Protein AF-A0A961UR33-F1 (afdb_monomer_lite)

Structure (mmCIF, N/CA/C/O backbone):
data_AF-A0A961UR33-F1
#
_entry.id   AF-A0A961UR33-F1
#
loop_
_atom_site.group_PDB
_atom_site.id
_atom_site.type_symbol
_atom_site.label_atom_id
_atom_site.label_alt_id
_atom_site.label_comp_id
_atom_site.label_asym_id
_atom_site.label_entity_id
_atom_site.label_seq_id
_atom_site.pdbx_PDB_ins_code
_atom_site.Cartn_x
_atom_site.Cartn_y
_atom_site.Cartn_z
_atom_site.occupancy
_atom_site.B_iso_or_equiv
_atom_site.auth_seq_id
_atom_site.auth_comp_id
_atom_site.auth_asym_id
_atom_site.auth_atom_id
_atom_site.pdbx_PDB_model_num
ATOM 1 N N . MET A 1 1 ? -24.511 17.067 -15.836 1.00 38.81 1 MET A N 1
ATOM 2 C CA . MET A 1 1 ? -23.227 17.159 -15.102 1.00 38.81 1 MET A CA 1
ATOM 3 C C . MET A 1 1 ? -23.171 16.054 -14.052 1.00 38.81 1 MET A C 1
ATOM 5 O O . MET A 1 1 ? -23.912 16.120 -13.079 1.00 38.81 1 MET A O 1
ATOM 9 N N . LEU A 1 2 ? -22.372 15.002 -14.260 1.00 46.06 2 LEU A N 1
ATOM 10 C CA . LEU A 1 2 ? -22.204 13.931 -13.268 1.00 46.06 2 LEU A CA 1
ATOM 11 C C . LEU A 1 2 ? -21.435 14.489 -12.062 1.00 46.06 2 LEU A C 1
ATOM 13 O O . LEU A 1 2 ? -20.238 14.755 -12.153 1.00 46.06 2 LEU A O 1
ATOM 17 N N . LYS A 1 3 ? -22.126 14.701 -10.935 1.00 41.22 3 LYS A N 1
ATOM 18 C CA . LYS A 1 3 ? -21.482 15.052 -9.662 1.00 41.22 3 LYS A CA 1
ATOM 19 C C . LYS A 1 3 ? -20.535 13.914 -9.279 1.00 41.22 3 LYS A C 1
ATOM 21 O O . LYS A 1 3 ? -20.961 12.764 -9.197 1.00 41.22 3 LYS A O 1
ATOM 26 N N . ALA A 1 4 ? -19.261 14.228 -9.044 1.00 50.31 4 ALA A N 1
ATOM 27 C CA . ALA A 1 4 ? -18.276 13.264 -8.573 1.00 50.31 4 ALA A CA 1
ATOM 28 C C . ALA A 1 4 ? -18.698 12.739 -7.192 1.00 50.31 4 ALA A C 1
ATOM 30 O O . ALA A 1 4 ? -18.443 13.361 -6.163 1.00 50.31 4 ALA A O 1
ATOM 31 N N . THR A 1 5 ? -19.381 11.597 -7.159 1.00 55.56 5 THR A N 1
ATOM 32 C CA . THR A 1 5 ? -19.672 10.886 -5.914 1.00 55.56 5 THR A CA 1
ATOM 33 C C . THR A 1 5 ? -18.344 10.565 -5.240 1.00 55.56 5 THR A C 1
ATOM 35 O O . THR A 1 5 ? -17.481 9.932 -5.861 1.00 55.56 5 THR A O 1
ATOM 38 N N . ALA A 1 6 ? -18.163 11.007 -3.995 1.00 61.59 6 ALA A N 1
ATOM 39 C CA . ALA A 1 6 ? -16.977 10.701 -3.204 1.00 61.59 6 ALA A CA 1
ATOM 40 C C . ALA A 1 6 ? -16.668 9.196 -3.297 1.00 61.59 6 ALA A C 1
ATOM 42 O O . ALA A 1 6 ? -17.540 8.357 -3.059 1.00 61.59 6 ALA A O 1
ATOM 43 N N . ARG A 1 7 ? -15.445 8.839 -3.718 1.00 67.00 7 ARG A N 1
ATOM 44 C CA . ARG A 1 7 ? -15.056 7.433 -3.903 1.00 67.00 7 ARG A CA 1
ATOM 45 C C . ARG A 1 7 ? -15.198 6.710 -2.566 1.00 67.00 7 ARG A C 1
ATOM 47 O O . ARG A 1 7 ? -14.581 7.104 -1.579 1.00 67.00 7 ARG A O 1
ATOM 54 N N . SER A 1 8 ? -16.020 5.659 -2.532 1.00 79.25 8 SER A N 1
ATOM 55 C CA . SER A 1 8 ? -16.222 4.902 -1.301 1.00 79.25 8 SER A CA 1
ATOM 56 C C . SER A 1 8 ? -14.884 4.295 -0.846 1.00 79.25 8 SER A C 1
ATOM 58 O O . SER A 1 8 ? -14.138 3.771 -1.678 1.00 79.25 8 SER A O 1
ATOM 60 N N . PRO A 1 9 ? -14.555 4.307 0.462 1.00 81.56 9 PRO A N 1
ATOM 61 C CA . PRO A 1 9 ? -13.297 3.746 0.965 1.00 81.56 9 PRO A CA 1
ATOM 62 C C . PRO A 1 9 ? -13.065 2.276 0.584 1.00 81.56 9 PRO A C 1
ATOM 64 O O . PRO A 1 9 ? -11.927 1.815 0.558 1.00 81.56 9 PRO A O 1
ATOM 67 N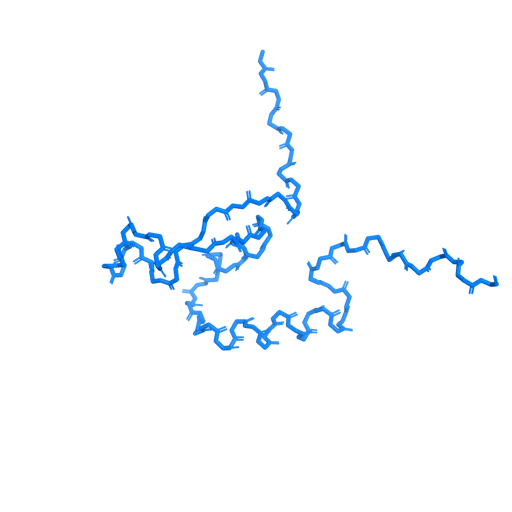 N . ARG A 1 10 ? -14.149 1.547 0.290 1.00 84.75 10 ARG A N 1
ATOM 68 C CA . ARG A 1 10 ? -14.156 0.128 -0.082 1.00 84.75 10 ARG A CA 1
ATOM 69 C C . ARG A 1 10 ? -14.202 -0.127 -1.588 1.00 84.75 10 ARG A C 1
ATOM 71 O O . ARG A 1 10 ? -14.147 -1.287 -1.974 1.00 84.75 10 ARG A O 1
ATOM 78 N N . ARG A 1 11 ? -14.315 0.907 -2.434 1.00 88.06 11 ARG A N 1
ATOM 79 C CA . ARG A 1 11 ? -14.334 0.738 -3.894 1.00 88.06 11 ARG A CA 1
ATOM 80 C C . ARG A 1 11 ? -13.103 -0.056 -4.325 1.00 88.06 11 ARG A C 1
ATOM 82 O O . ARG A 1 11 ? -11.993 0.333 -3.973 1.00 88.06 11 ARG A O 1
ATOM 89 N N . CYS A 1 12 ? -13.304 -1.150 -5.052 1.00 91.38 12 CYS A N 1
ATOM 90 C CA . CYS A 1 12 ? -12.201 -1.945 -5.581 1.00 91.38 12 CYS A CA 1
ATOM 91 C C . CYS A 1 12 ? -11.431 -1.141 -6.642 1.00 91.38 12 CYS A C 1
ATOM 93 O O . CYS A 1 12 ? -12.027 -0.392 -7.420 1.00 91.38 12 CYS A O 1
ATOM 95 N N . THR A 1 13 ? -10.110 -1.273 -6.636 1.00 92.94 13 THR A N 1
ATOM 96 C CA . THR A 1 13 ? -9.158 -0.657 -7.565 1.00 92.94 13 THR A CA 1
ATOM 97 C C . THR A 1 13 ? -8.085 -1.681 -7.925 1.00 92.94 13 THR A C 1
ATOM 99 O O . THR A 1 13 ? -7.804 -2.571 -7.123 1.00 92.94 13 THR A O 1
ATOM 102 N N . ALA A 1 14 ? -7.490 -1.546 -9.107 1.00 92.50 14 ALA A N 1
ATOM 103 C CA . ALA A 1 14 ? -6.279 -2.265 -9.480 1.00 92.50 14 ALA A CA 1
ATOM 104 C C . ALA A 1 14 ? -5.057 -1.514 -8.930 1.00 92.50 14 ALA A C 1
ATOM 106 O O . ALA A 1 14 ? -4.992 -0.289 -9.036 1.00 92.50 14 ALA A O 1
ATOM 107 N N . GLU A 1 15 ? -4.128 -2.238 -8.319 1.00 90.50 15 GLU A N 1
ATOM 108 C CA . GLU A 1 15 ? -2.894 -1.700 -7.745 1.00 90.50 15 GLU A CA 1
ATOM 109 C C . GLU A 1 15 ? -1.696 -2.499 -8.247 1.00 90.50 15 GLU A C 1
ATOM 111 O O . GLU A 1 15 ? -1.715 -3.729 -8.193 1.00 90.50 15 GLU A O 1
ATOM 116 N N . HIS A 1 16 ? -0.644 -1.809 -8.689 1.00 90.44 16 HIS A N 1
ATOM 117 C CA . HIS A 1 16 ? 0.610 -2.457 -9.063 1.00 90.44 16 HIS A CA 1
ATOM 118 C C . HIS A 1 16 ? 1.445 -2.802 -7.817 1.00 90.44 16 HIS A C 1
ATOM 120 O O . HIS A 1 16 ? 1.613 -1.964 -6.931 1.00 90.44 16 HIS A O 1
ATOM 126 N N . LEU A 1 17 ? 1.991 -4.020 -7.735 1.00 86.38 17 LEU A N 1
ATOM 127 C CA . LEU A 1 17 ? 2.883 -4.437 -6.643 1.00 86.38 17 LEU A CA 1
ATOM 128 C C . LEU A 1 17 ? 4.236 -3.722 -6.723 1.00 86.38 17 LEU A C 1
ATOM 130 O O . LEU A 1 17 ? 4.729 -3.237 -5.702 1.00 86.38 17 LEU A O 1
ATOM 134 N N . VAL A 1 18 ? 4.786 -3.637 -7.935 1.00 85.62 18 VAL A N 1
ATOM 135 C CA . VAL A 1 18 ? 5.920 -2.786 -8.316 1.00 85.62 18 VAL A CA 1
ATOM 136 C C . VAL A 1 18 ? 5.382 -1.628 -9.144 1.00 85.62 18 VAL A C 1
ATOM 138 O O . VAL A 1 18 ? 4.702 -1.858 -10.150 1.00 85.62 18 VAL A O 1
ATOM 141 N N . ALA A 1 19 ? 5.663 -0.390 -8.736 1.00 83.44 19 ALA A N 1
ATOM 142 C CA . ALA A 1 19 ? 5.104 0.783 -9.394 1.00 83.44 19 ALA A CA 1
ATOM 143 C C . ALA A 1 19 ? 5.588 0.897 -10.849 1.00 83.44 19 ALA A C 1
ATOM 145 O O . ALA A 1 19 ? 6.741 0.611 -11.165 1.00 83.44 19 ALA A O 1
ATOM 146 N N . ARG A 1 20 ? 4.722 1.386 -11.748 1.00 87.12 20 ARG A N 1
ATOM 147 C CA . ARG A 1 20 ? 5.078 1.607 -13.164 1.00 87.12 20 ARG A CA 1
ATOM 148 C C . ARG A 1 20 ? 6.266 2.563 -13.326 1.00 87.12 20 ARG A C 1
ATOM 150 O O . ARG A 1 20 ? 7.099 2.343 -14.195 1.00 87.12 20 ARG A O 1
ATOM 157 N N . CYS A 1 21 ? 6.368 3.590 -12.477 1.00 82.88 21 CYS A N 1
ATOM 158 C CA . CYS A 1 21 ? 7.498 4.528 -12.480 1.00 82.88 21 CYS A CA 1
ATOM 159 C C . CYS A 1 21 ? 8.818 3.905 -11.995 1.00 82.88 21 CYS A C 1
ATOM 161 O O . CYS A 1 21 ? 9.878 4.428 -12.314 1.00 82.88 21 CYS A O 1
ATOM 163 N N . GLU A 1 22 ? 8.756 2.786 -11.272 1.00 84.19 22 GLU A N 1
ATOM 164 C CA . GLU A 1 22 ? 9.913 1.990 -10.842 1.00 84.19 22 GLU A CA 1
ATOM 165 C C . GLU A 1 22 ? 10.229 0.861 -11.847 1.00 84.19 22 GLU A C 1
ATOM 167 O O . GLU A 1 22 ? 11.035 -0.018 -11.562 1.00 84.19 22 GLU A O 1
ATOM 172 N N . GLY A 1 23 ? 9.584 0.857 -13.024 1.00 89.38 23 GLY A N 1
ATOM 173 C CA . GLY A 1 23 ? 9.768 -0.166 -14.059 1.00 89.38 23 GLY A CA 1
ATOM 174 C C . GLY A 1 23 ? 8.873 -1.401 -13.911 1.00 89.38 23 GLY A C 1
ATOM 175 O O . GLY A 1 23 ? 9.058 -2.381 -14.630 1.00 89.38 23 GLY A O 1
ATOM 176 N N . GLY A 1 24 ? 7.883 -1.376 -13.013 1.00 89.88 24 GLY A N 1
ATOM 177 C CA . GLY A 1 24 ? 6.956 -2.492 -12.822 1.00 89.88 24 GLY A CA 1
ATOM 178 C C . GLY A 1 24 ? 6.160 -2.842 -14.094 1.00 89.88 24 GLY A C 1
ATOM 179 O O . GLY A 1 24 ? 5.691 -1.941 -14.800 1.00 89.88 24 GLY A O 1
ATOM 180 N N . PRO A 1 25 ? 5.959 -4.133 -14.417 1.00 93.88 25 PRO A N 1
ATOM 181 C CA . PRO A 1 25 ? 5.236 -4.539 -15.621 1.00 93.88 25 PRO A CA 1
ATOM 182 C C . PRO A 1 25 ? 3.717 -4.375 -15.460 1.00 93.88 25 PRO A C 1
ATOM 184 O O . PRO A 1 25 ? 3.174 -4.551 -14.371 1.00 93.88 25 PRO A O 1
ATOM 187 N N . ASP A 1 26 ? 3.006 -4.081 -16.547 1.00 94.38 26 ASP A N 1
ATOM 188 C CA . ASP A 1 26 ? 1.536 -4.019 -16.561 1.00 94.38 26 ASP A CA 1
ATOM 189 C C . ASP A 1 26 ? 0.951 -5.408 -16.852 1.00 94.38 26 ASP A C 1
ATOM 191 O O . ASP A 1 26 ? 0.39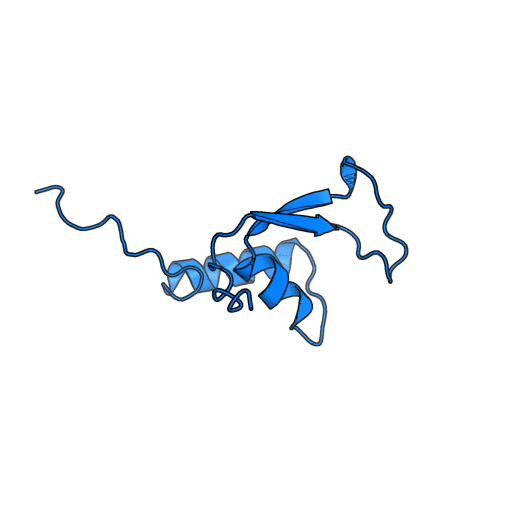1 -5.677 -17.909 1.00 94.38 26 ASP A O 1
ATOM 195 N N . THR A 1 27 ? 1.202 -6.343 -15.936 1.00 95.56 27 THR A N 1
ATOM 196 C CA . THR A 1 27 ? 0.834 -7.759 -16.073 1.00 95.56 27 THR A CA 1
ATOM 197 C C . THR A 1 27 ? -0.049 -8.191 -14.917 1.00 95.56 27 THR A C 1
ATOM 199 O O . THR A 1 27 ? 0.036 -7.635 -13.821 1.00 95.56 27 THR A O 1
ATOM 202 N N . ILE A 1 28 ? -0.869 -9.222 -15.133 1.00 94.69 28 ILE A N 1
ATOM 203 C CA . ILE A 1 28 ? -1.783 -9.734 -14.102 1.00 94.69 28 ILE A CA 1
ATOM 204 C C . ILE A 1 28 ? -1.039 -10.180 -12.834 1.00 94.69 28 ILE A C 1
ATOM 206 O O . ILE A 1 28 ? -1.581 -10.082 -11.743 1.00 94.69 28 ILE A O 1
ATOM 210 N N . GLN A 1 29 ? 0.214 -10.628 -12.961 1.00 94.12 29 GLN A N 1
ATOM 211 C CA . GLN A 1 29 ? 1.047 -11.051 -11.834 1.00 94.12 29 GLN A CA 1
ATOM 212 C C . GLN A 1 29 ? 1.520 -9.866 -10.983 1.00 94.12 29 GLN A C 1
ATOM 214 O O . GLN A 1 29 ? 1.770 -10.026 -9.791 1.00 94.12 29 GLN A O 1
ATOM 219 N N . ASN A 1 30 ? 1.637 -8.677 -11.581 1.00 92.38 30 ASN A N 1
ATOM 220 C CA . ASN A 1 30 ? 2.032 -7.452 -10.891 1.00 92.38 30 ASN A CA 1
ATOM 221 C C . ASN A 1 30 ? 0.827 -6.598 -10.470 1.00 92.38 30 ASN A C 1
ATOM 223 O O . ASN A 1 30 ? 1.026 -5.548 -9.871 1.00 92.38 30 ASN A O 1
ATOM 227 N N . ILE A 1 31 ? -0.408 -7.008 -10.767 1.00 92.69 31 ILE A N 1
ATOM 228 C CA . ILE A 1 31 ? -1.620 -6.244 -10.456 1.00 92.69 31 ILE A CA 1
ATOM 229 C C . ILE A 1 31 ? -2.464 -7.007 -9.440 1.00 92.69 31 ILE A C 1
ATOM 231 O O . ILE A 1 31 ? -2.838 -8.156 -9.648 1.00 92.69 31 ILE A O 1
ATOM 235 N N . VAL A 1 32 ? -2.827 -6.338 -8.350 1.00 91.12 32 VAL A N 1
ATOM 236 C CA . VAL A 1 32 ? -3.695 -6.888 -7.307 1.00 91.12 32 VAL A CA 1
ATOM 237 C C . VAL A 1 32 ? -4.930 -6.025 -7.092 1.00 91.12 32 VAL A C 1
ATOM 239 O O . VAL A 1 32 ? -4.933 -4.816 -7.330 1.00 91.12 32 VAL A O 1
ATOM 242 N N . ALA A 1 33 ? -5.997 -6.644 -6.592 1.00 92.19 33 ALA A N 1
ATOM 243 C CA . ALA A 1 33 ? -7.163 -5.918 -6.119 1.00 92.19 33 ALA A CA 1
ATOM 244 C C . ALA A 1 33 ? -6.851 -5.237 -4.776 1.00 92.19 33 ALA A C 1
ATOM 246 O O . ALA A 1 33 ? -6.499 -5.889 -3.792 1.00 92.19 33 ALA A O 1
ATOM 247 N N . ALA A 1 34 ? -7.038 -3.922 -4.709 1.00 90.38 34 ALA A N 1
ATOM 248 C CA . ALA A 1 34 ? -6.929 -3.136 -3.485 1.00 90.38 34 ALA A CA 1
ATOM 249 C C . ALA A 1 34 ? -8.148 -2.225 -3.326 1.00 90.38 34 ALA A C 1
ATOM 251 O O . ALA A 1 34 ? -8.706 -1.730 -4.304 1.00 90.38 34 ALA A O 1
ATOM 252 N N . CYS A 1 35 ? -8.572 -1.944 -2.093 1.00 90.75 35 CYS A N 1
ATOM 253 C CA . CYS A 1 35 ? -9.600 -0.927 -1.885 1.00 90.75 35 CYS A CA 1
ATOM 254 C C . CYS A 1 35 ? -9.029 0.481 -2.108 1.00 90.75 35 CYS A C 1
ATOM 256 O O . CYS A 1 35 ? -7.850 0.736 -1.846 1.00 90.75 35 CYS A O 1
ATOM 258 N N . TRP A 1 36 ? -9.889 1.410 -2.530 1.00 89.00 36 TRP A N 1
ATOM 259 C CA . TRP A 1 36 ? -9.508 2.785 -2.837 1.00 89.00 36 TRP A CA 1
ATOM 260 C C . TRP A 1 36 ? -8.765 3.454 -1.680 1.00 89.00 36 TRP A C 1
ATOM 262 O O . TRP A 1 36 ? -7.802 4.179 -1.910 1.00 89.00 36 TRP A O 1
ATOM 272 N N . LEU A 1 37 ? -9.168 3.187 -0.433 1.00 89.50 37 LEU A N 1
ATOM 273 C CA . LEU A 1 37 ? -8.509 3.766 0.732 1.00 89.50 37 LEU A CA 1
ATOM 274 C C . LEU A 1 37 ? -7.073 3.265 0.915 1.00 89.50 37 LEU A C 1
ATOM 276 O O . LEU A 1 37 ? -6.188 4.079 1.170 1.00 89.50 37 LEU A O 1
ATOM 280 N N . CYS A 1 38 ? -6.845 1.951 0.813 1.00 88.81 38 CYS A N 1
ATOM 281 C CA . CYS A 1 38 ? -5.505 1.373 0.925 1.00 88.81 38 CYS A CA 1
ATOM 282 C C . CYS A 1 38 ? -4.618 1.909 -0.195 1.00 88.81 38 CYS A C 1
ATOM 284 O O . CYS A 1 38 ? -3.579 2.505 0.082 1.00 88.81 38 CYS A O 1
ATOM 286 N N . ASN A 1 39 ? -5.086 1.780 -1.436 1.00 90.06 39 ASN A N 1
ATOM 287 C CA . ASN A 1 39 ? -4.366 2.236 -2.615 1.00 90.06 39 ASN A CA 1
ATOM 288 C C . ASN A 1 39 ? -3.993 3.732 -2.478 1.00 90.06 39 ASN A C 1
ATOM 290 O O . ASN A 1 39 ? -2.822 4.106 -2.434 1.00 90.06 39 ASN A O 1
ATOM 294 N N . ASN A 1 40 ? -4.976 4.598 -2.211 1.00 89.19 40 ASN A N 1
ATOM 295 C CA . ASN A 1 40 ? -4.734 6.033 -2.080 1.00 89.19 40 ASN A CA 1
ATOM 296 C C . ASN A 1 40 ? -3.799 6.402 -0.914 1.00 89.19 40 ASN A C 1
ATOM 298 O O . ASN A 1 40 ? -2.941 7.271 -1.063 1.00 89.19 40 ASN A O 1
ATOM 302 N N . ARG A 1 41 ? -3.942 5.764 0.255 1.00 90.00 41 ARG A N 1
ATOM 303 C CA . ARG A 1 41 ? -3.074 6.043 1.413 1.00 90.00 41 ARG A CA 1
ATOM 304 C C . ARG A 1 41 ? -1.649 5.543 1.216 1.00 90.00 41 ARG A C 1
ATOM 306 O O . ARG A 1 41 ? -0.747 6.135 1.802 1.00 90.00 41 ARG A O 1
ATOM 313 N N . ARG A 1 42 ? -1.450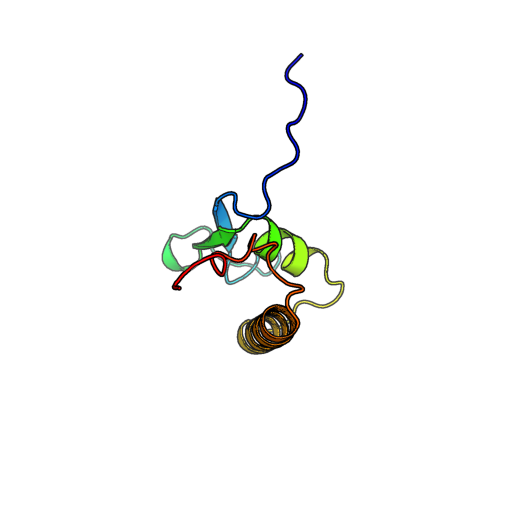 4.465 0.448 1.00 87.44 42 ARG A N 1
ATOM 314 C CA . ARG A 1 42 ? -0.115 3.954 0.115 1.00 87.44 42 ARG A CA 1
ATOM 315 C C . ARG A 1 42 ? 0.652 4.987 -0.706 1.00 87.44 42 ARG A C 1
ATOM 317 O O . ARG A 1 42 ? 1.708 5.418 -0.259 1.00 87.44 42 ARG A O 1
ATOM 324 N N . HIS A 1 43 ? 0.058 5.477 -1.794 1.00 85.00 43 HIS A N 1
ATOM 325 C CA . HIS A 1 43 ? 0.702 6.442 -2.701 1.00 85.00 43 HIS A CA 1
ATOM 326 C C . HIS A 1 43 ? 0.811 7.867 -2.157 1.00 85.00 43 HIS A C 1
ATOM 328 O O . HIS A 1 43 ? 1.653 8.634 -2.601 1.00 85.00 43 HIS A O 1
ATOM 334 N N . ARG A 1 44 ? -0.013 8.254 -1.175 1.00 86.50 44 ARG A N 1
ATOM 335 C CA . ARG A 1 44 ? 0.114 9.568 -0.514 1.00 86.50 44 ARG A CA 1
ATOM 336 C C . ARG A 1 44 ? 1.316 9.674 0.426 1.00 86.50 44 ARG A C 1
ATOM 338 O O . ARG A 1 44 ? 1.599 10.765 0.921 1.00 86.50 44 ARG A O 1
ATOM 345 N N . ARG A 1 45 ? 1.988 8.566 0.746 1.00 85.06 45 ARG A N 1
ATOM 346 C CA . ARG A 1 45 ? 3.191 8.609 1.580 1.00 85.06 45 ARG A CA 1
ATOM 347 C C . ARG A 1 45 ? 4.363 9.129 0.756 1.00 85.06 45 ARG A C 1
ATOM 349 O O . ARG A 1 45 ? 4.596 8.664 -0.347 1.00 85.06 45 ARG A O 1
ATOM 356 N N . LYS A 1 46 ? 5.132 10.052 1.343 1.00 83.31 46 LYS A N 1
ATOM 357 C CA . LYS A 1 46 ? 6.364 10.586 0.738 1.00 83.31 46 LYS A CA 1
ATOM 358 C C . LYS A 1 46 ? 7.429 9.508 0.512 1.00 83.31 46 LYS A C 1
ATOM 360 O O . LYS A 1 46 ? 8.193 9.600 -0.434 1.00 83.31 46 LYS A O 1
ATOM 365 N N . VAL A 1 47 ? 7.478 8.515 1.400 1.00 82.94 47 VAL A N 1
ATOM 366 C CA . VAL A 1 47 ? 8.395 7.376 1.315 1.00 82.94 47 VAL A CA 1
ATOM 367 C C . VAL A 1 47 ? 7.562 6.119 1.121 1.00 82.94 47 VAL A C 1
ATOM 369 O O . VAL A 1 47 ? 6.692 5.819 1.951 1.00 82.94 47 VAL A O 1
ATOM 372 N N . SER A 1 48 ? 7.821 5.408 0.023 1.00 80.88 48 SER A N 1
ATOM 373 C CA . SER A 1 48 ? 7.194 4.118 -0.247 1.00 80.88 48 SER A CA 1
ATOM 374 C C . SER A 1 48 ? 7.629 3.120 0.825 1.00 80.88 48 SER A C 1
ATOM 376 O O . SER A 1 48 ? 8.816 2.970 1.112 1.00 80.88 48 SER A O 1
ATOM 378 N N . LEU A 1 49 ? 6.661 2.478 1.476 1.00 84.19 49 LEU A N 1
ATOM 379 C CA . LEU A 1 49 ? 6.946 1.393 2.408 1.00 84.19 49 LEU A CA 1
ATOM 380 C C . LEU A 1 49 ? 7.052 0.087 1.626 1.00 84.19 49 LEU A C 1
ATOM 382 O O . LEU A 1 49 ? 6.276 -0.138 0.693 1.00 84.19 49 LEU A O 1
ATOM 386 N N . SER A 1 50 ? 7.933 -0.809 2.075 1.00 83.31 50 SER A N 1
ATOM 387 C CA . SER A 1 50 ? 7.881 -2.200 1.630 1.00 83.31 50 SER A CA 1
ATOM 388 C C . SER A 1 50 ? 6.491 -2.786 1.902 1.00 83.31 50 SER A C 1
ATOM 390 O O . SER A 1 50 ? 5.769 -2.342 2.806 1.00 83.31 50 SER A O 1
ATOM 392 N N . ALA A 1 51 ? 6.107 -3.802 1.128 1.00 81.19 51 ALA A N 1
ATOM 393 C CA . ALA A 1 51 ? 4.807 -4.452 1.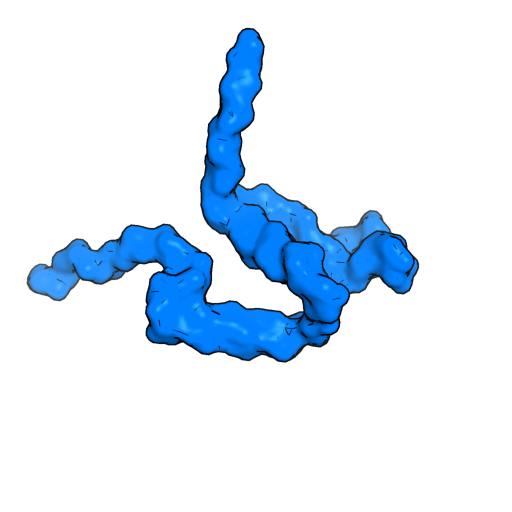276 1.00 81.19 51 ALA A CA 1
ATOM 394 C C . ALA A 1 51 ? 4.559 -4.922 2.723 1.00 81.19 51 ALA A C 1
ATOM 396 O O . ALA A 1 51 ? 3.485 -4.673 3.273 1.00 81.19 51 ALA A O 1
ATOM 397 N N . GLN A 1 52 ? 5.578 -5.512 3.359 1.00 85.50 52 GLN A N 1
ATOM 398 C CA . GLN A 1 52 ? 5.509 -6.000 4.736 1.00 85.50 52 GLN A CA 1
ATOM 399 C C . GLN A 1 52 ? 5.293 -4.858 5.740 1.00 85.50 52 GLN A C 1
ATOM 401 O O . GLN A 1 52 ? 4.336 -4.886 6.513 1.00 85.50 52 GLN A O 1
ATOM 406 N N . THR A 1 53 ? 6.098 -3.793 5.667 1.00 89.88 53 THR A N 1
ATOM 407 C CA . THR A 1 53 ? 5.970 -2.643 6.577 1.00 89.88 53 THR A CA 1
ATOM 408 C C . THR A 1 53 ? 4.636 -1.917 6.395 1.00 89.88 53 THR A C 1
ATOM 410 O O . THR A 1 53 ? 4.031 -1.449 7.364 1.00 89.88 53 THR A O 1
ATOM 413 N N . TYR A 1 54 ? 4.135 -1.827 5.159 1.00 88.81 54 TYR A N 1
ATOM 414 C CA . TYR A 1 54 ? 2.816 -1.258 4.892 1.00 88.81 54 TYR A CA 1
ATOM 415 C C . TYR A 1 54 ? 1.695 -2.108 5.505 1.00 88.81 54 TYR A C 1
ATOM 417 O O . TYR A 1 54 ? 0.764 -1.564 6.100 1.00 88.81 54 TYR A O 1
ATOM 425 N N . LEU A 1 55 ? 1.798 -3.433 5.409 1.00 87.19 55 LEU A N 1
ATOM 426 C CA . LEU A 1 55 ? 0.845 -4.372 5.991 1.00 87.19 55 LEU A CA 1
ATOM 427 C C . LEU A 1 55 ? 0.843 -4.316 7.526 1.00 87.19 55 LEU A C 1
ATOM 429 O O . LEU A 1 55 ? -0.235 -4.257 8.124 1.00 87.19 55 LEU A O 1
ATOM 433 N N . ASP A 1 56 ? 2.003 -4.216 8.172 1.00 93.19 56 ASP A N 1
ATOM 434 C CA . ASP A 1 56 ? 2.077 -4.043 9.627 1.00 93.19 56 ASP A CA 1
ATOM 435 C C . ASP A 1 56 ? 1.508 -2.688 10.067 1.00 93.19 56 ASP A C 1
ATOM 437 O O . ASP A 1 56 ? 0.734 -2.613 11.028 1.00 93.19 56 ASP A O 1
ATOM 441 N N . HIS A 1 57 ? 1.766 -1.623 9.301 1.00 91.81 57 HIS A N 1
ATOM 442 C CA . HIS A 1 57 ? 1.110 -0.335 9.510 1.00 91.81 57 HIS A CA 1
ATOM 443 C C . HIS A 1 57 ? -0.418 -0.457 9.421 1.00 91.81 57 HIS A C 1
ATOM 445 O O . HIS A 1 57 ? -1.125 0.006 10.317 1.00 91.81 57 HIS A O 1
ATOM 451 N N . VAL A 1 58 ? -0.951 -1.098 8.377 1.00 89.81 58 VAL A N 1
ATOM 452 C CA . VAL A 1 58 ? -2.396 -1.323 8.214 1.00 89.81 58 VAL A CA 1
ATOM 453 C C . VAL A 1 58 ? -2.971 -2.087 9.408 1.00 89.81 58 VAL A C 1
ATOM 455 O O . VAL A 1 58 ? -3.960 -1.638 9.992 1.00 89.81 58 VAL A O 1
ATOM 458 N N . ARG A 1 59 ? -2.335 -3.190 9.825 1.00 89.94 59 ARG A N 1
ATOM 459 C CA . ARG A 1 59 ? -2.754 -4.004 10.980 1.00 89.94 59 ARG A CA 1
ATOM 460 C C . ARG A 1 59 ? -2.833 -3.179 12.261 1.00 89.94 59 ARG A C 1
ATOM 462 O O . ARG A 1 59 ? -3.866 -3.188 12.928 1.00 89.94 59 ARG A O 1
ATOM 469 N N . GLN A 1 60 ? -1.808 -2.380 12.558 1.00 91.94 60 GLN A N 1
ATOM 470 C CA . GLN A 1 60 ? -1.810 -1.479 13.717 1.00 91.94 60 GLN A CA 1
ATOM 471 C C . GLN A 1 60 ? -2.961 -0.463 13.666 1.00 91.94 60 GLN A C 1
ATOM 473 O O . GLN A 1 60 ? -3.542 -0.103 14.693 1.00 91.94 60 GLN A O 1
ATOM 478 N N . ARG A 1 61 ? -3.311 0.034 12.474 1.00 91.12 61 ARG A N 1
ATOM 479 C CA . ARG A 1 61 ? -4.417 0.987 12.298 1.00 91.12 61 ARG A CA 1
ATOM 480 C C . ARG A 1 61 ? -5.781 0.313 12.417 1.00 91.12 61 ARG A C 1
ATOM 482 O O . ARG A 1 61 ? -6.695 0.944 12.947 1.00 91.12 61 ARG A O 1
ATOM 489 N N . ILE A 1 62 ? -5.915 -0.932 11.959 1.00 87.94 62 ILE A N 1
ATOM 490 C CA . ILE A 1 62 ? -7.119 -1.754 12.137 1.00 87.94 62 ILE A CA 1
ATOM 491 C C . ILE A 1 62 ? -7.342 -2.040 13.622 1.00 87.94 62 ILE A C 1
ATOM 493 O O . ILE A 1 62 ? -8.438 -1.782 14.108 1.00 87.94 62 ILE A O 1
ATOM 497 N N . ALA A 1 63 ? -6.307 -2.468 14.351 1.00 87.00 63 ALA A N 1
ATOM 498 C CA . ALA A 1 63 ? -6.385 -2.727 15.791 1.00 87.00 63 ALA A CA 1
ATOM 499 C C . ALA A 1 63 ? -6.853 -1.494 16.584 1.00 87.00 63 ALA A C 1
ATOM 501 O O . ALA A 1 63 ? -7.580 -1.607 17.563 1.00 87.00 63 ALA A O 1
ATOM 502 N N . LYS A 1 64 ? -6.495 -0.293 16.113 1.00 88.06 64 LYS A N 1
ATOM 503 C CA . LYS A 1 64 ? -6.928 0.990 16.688 1.00 88.06 64 LYS A CA 1
ATOM 504 C C . LYS A 1 64 ? -8.287 1.485 16.164 1.00 88.06 64 LYS A C 1
ATOM 506 O O . LYS A 1 64 ? -8.661 2.608 16.484 1.00 88.06 64 LYS A O 1
ATOM 511 N N . GLY A 1 65 ? -8.980 0.729 15.307 1.00 84.94 65 GLY A N 1
ATOM 512 C CA . GLY A 1 65 ? -10.266 1.114 14.706 1.00 84.94 65 GLY A CA 1
ATOM 513 C C . GLY A 1 65 ? -10.191 2.275 13.703 1.00 84.94 65 GLY A C 1
ATOM 514 O O . GLY A 1 65 ? -11.194 2.921 13.423 1.00 84.94 65 GLY A O 1
ATOM 515 N N . LYS A 1 66 ? -9.004 2.585 13.168 1.00 85.12 66 LYS A N 1
ATOM 516 C CA . LYS A 1 66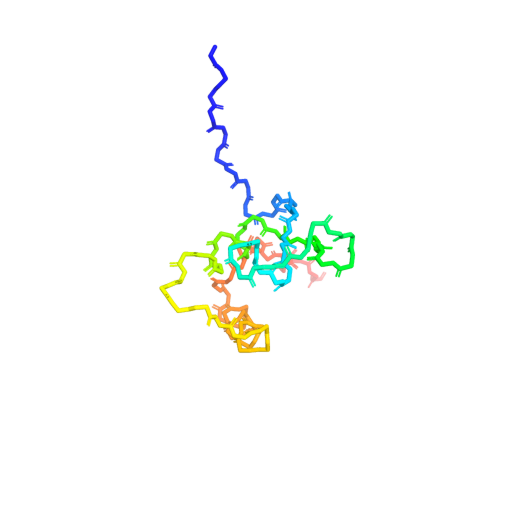 ? -8.727 3.816 12.398 1.00 85.12 66 LYS A CA 1
ATOM 517 C C . LYS A 1 66 ? -8.337 3.577 10.931 1.00 85.12 66 LYS A C 1
ATOM 519 O O . LYS A 1 66 ? -7.858 4.498 10.255 1.00 85.12 66 LYS A O 1
ATOM 524 N N . TRP A 1 67 ? -8.468 2.347 10.432 1.00 85.69 67 TRP A N 1
ATOM 525 C CA . TRP A 1 67 ? -8.107 2.024 9.049 1.00 85.69 67 TRP A CA 1
ATOM 526 C C . TRP A 1 67 ? -9.299 2.104 8.107 1.00 85.69 67 TRP A C 1
ATOM 528 O O . TRP A 1 67 ? -9.400 3.063 7.356 1.00 85.69 67 TRP A O 1
ATOM 538 N N . LEU A 1 68 ? -10.225 1.157 8.185 1.00 77.69 68 LEU A N 1
ATOM 539 C CA . LEU A 1 68 ? -11.481 1.185 7.451 1.00 77.69 68 LEU A CA 1
ATOM 540 C C . LEU A 1 68 ? -12.559 1.641 8.425 1.00 77.69 68 LEU A C 1
ATOM 542 O O . LEU A 1 68 ? -12.631 1.111 9.531 1.00 77.69 68 LEU A O 1
ATOM 546 N N . ALA A 1 69 ? -13.423 2.568 8.012 1.00 64.81 69 ALA A N 1
ATOM 547 C CA . ALA A 1 69 ? -14.707 2.754 8.675 1.00 64.81 69 ALA A CA 1
ATOM 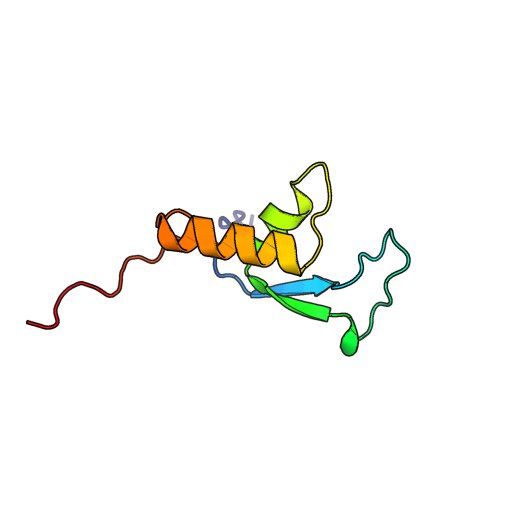548 C C . ALA A 1 69 ? -15.541 1.480 8.431 1.00 64.81 69 ALA A C 1
ATOM 550 O O . ALA A 1 69 ? -16.399 1.400 7.550 1.00 64.81 69 ALA A O 1
ATOM 551 N N . MET A 1 70 ? -15.223 0.402 9.146 1.00 54.78 70 MET A N 1
ATOM 552 C CA . MET A 1 70 ? -16.231 -0.580 9.483 1.00 54.78 70 MET A CA 1
ATOM 553 C C . MET A 1 70 ? -17.218 0.185 10.348 1.00 54.78 70 MET A C 1
ATOM 555 O O . MET A 1 70 ? -16.912 0.522 11.485 1.00 54.78 70 MET A O 1
ATOM 559 N N . ARG A 1 71 ? -18.414 0.462 9.814 1.00 49.97 71 ARG A N 1
ATOM 560 C CA . ARG A 1 71 ? -19.590 0.383 10.679 1.00 49.97 71 ARG A CA 1
ATOM 561 C C . ARG A 1 71 ? -19.479 -1.013 11.273 1.00 49.97 71 ARG A C 1
ATOM 563 O O . ARG A 1 71 ? -19.631 -1.979 10.529 1.00 49.97 71 ARG A O 1
ATOM 570 N N . SER A 1 72 ? -18.996 -1.114 12.510 1.00 45.78 72 SER A N 1
ATOM 571 C CA . SER A 1 72 ? -18.839 -2.392 13.188 1.00 45.78 72 SER A CA 1
ATOM 572 C C . SER A 1 72 ? -20.134 -3.161 12.988 1.00 45.78 72 SER A C 1
ATOM 574 O O . SER A 1 72 ? -21.173 -2.734 13.486 1.00 45.78 72 SER A O 1
ATOM 576 N N . ILE A 1 73 ? -20.087 -4.301 12.300 1.00 47.62 73 ILE A N 1
ATOM 577 C CA . ILE A 1 73 ? -21.111 -5.335 12.470 1.00 47.62 73 ILE A CA 1
ATOM 578 C C . ILE A 1 73 ? -20.809 -5.991 13.828 1.00 47.62 73 ILE A C 1
ATOM 580 O O . ILE A 1 73 ? -20.406 -7.138 13.937 1.00 47.62 73 ILE A O 1
ATOM 584 N N . ARG A 1 74 ? -20.875 -5.184 14.886 1.00 47.72 74 ARG A N 1
ATOM 585 C CA . ARG A 1 74 ? -20.964 -5.595 16.283 1.00 47.72 74 ARG A CA 1
ATOM 586 C C . ARG A 1 74 ? -22.091 -4.770 16.878 1.00 47.72 74 ARG A C 1
ATOM 588 O O . ARG A 1 74 ? -21.890 -3.910 17.723 1.00 47.72 74 ARG A O 1
ATOM 595 N N . ALA A 1 75 ? -23.282 -5.000 16.350 1.00 46.00 75 ALA A N 1
ATOM 596 C CA . ALA A 1 75 ? -24.518 -4.668 17.022 1.00 46.00 75 ALA A CA 1
ATOM 597 C C . ALA A 1 75 ? -25.395 -5.917 16.921 1.00 46.00 75 ALA A C 1
ATOM 599 O O . ALA A 1 75 ? -25.876 -6.242 15.842 1.00 46.00 75 ALA A O 1
ATOM 600 N N . LYS A 1 76 ? -25.553 -6.587 18.069 1.00 39.41 76 LYS A N 1
ATOM 601 C CA . LYS A 1 76 ? -26.472 -7.699 18.357 1.00 39.41 76 LYS A CA 1
ATOM 602 C C . LYS A 1 76 ? -26.093 -9.082 17.802 1.00 39.41 76 LYS A C 1
ATOM 604 O O . LYS A 1 76 ? -26.707 -9.587 16.876 1.00 39.41 76 LYS A O 1
ATOM 609 N N . MET A 1 77 ? -25.164 -9.741 18.488 1.00 35.22 77 MET A N 1
ATOM 610 C CA . MET A 1 77 ? -25.473 -11.072 19.023 1.00 35.22 77 MET A CA 1
ATOM 611 C C . MET A 1 77 ? -25.721 -10.855 20.519 1.00 35.22 77 MET A C 1
ATOM 613 O O . MET A 1 77 ? -24.780 -10.675 21.289 1.00 35.22 77 MET A O 1
ATOM 617 N N . ARG A 1 78 ? -26.995 -10.660 20.862 1.00 39.34 78 ARG A N 1
ATOM 618 C CA . ARG A 1 78 ? -27.552 -10.941 22.186 1.00 39.34 78 ARG A CA 1
ATOM 619 C C . ARG A 1 78 ? -28.315 -12.243 22.038 1.00 39.34 78 ARG A C 1
ATOM 621 O O . ARG A 1 78 ? -28.915 -12.391 20.949 1.00 39.34 78 ARG A O 1
#

Foldseek 3Di:
DDDPDDQAQFAKDWDFLQDVVNVGDPDPVRIDIDGPQLRVVQVPDPDHDHPVVSVVVLVVCVVVVRRHPPPPPPDDPD

pLDDT: mean 79.56, std 17.11, range [35.22, 95.56]

Secondary structure (DSSP, 8-state):
----PPPPTT-EEEEESS-GGGT---SGGGEEEEEHHHHHHHHTSSSPPPHHHHHHHHHHHHHTT-SS----S-S---

Sequence (78 aa):
MLKATARSPRRCTAEHLVARCEGGPDTIQNIVAACWLCNNRRHRRKVSLSAQTYLDHVRQRIAKGKWLAMRSIRAKMR

Radius of gyration: 15.44 Å; chains: 1; bounding box: 38×28×39 Å